Protein AF-A0A2T2WTE7-F1 (afdb_monomer)

Organism: NCBI:txid453960

Sequence (150 aa):
MTVLPFGTLYTHTLTTYRENIALNHGISVDDFRFAVDQMPRLRAQFDDNPLVQRMARIAERTIRHYGGDFYFHDLFWLSTHLEDFYWFVRPNGTHLIPAAVSREDWDRKHAVLQAIQHQGYDSLACYYADRGRQTLRAIKPEAIVLRRTA

Mean predicted aligned error: 8.83 Å

Solvent-accessible surface area (backbone atoms only — not comparable to full-atom values): 8734 Å² total; per-residue (Å²): 135,86,80,74,66,91,64,75,53,49,84,75,24,58,74,68,47,60,69,52,42,39,72,72,67,76,42,50,71,62,62,49,49,52,53,59,70,41,41,69,58,54,44,68,73,39,66,84,35,64,37,54,51,52,49,48,62,49,47,72,73,50,27,74,71,35,48,35,36,52,65,55,55,46,48,51,49,57,75,77,49,85,72,39,27,37,39,38,43,37,48,78,21,63,48,80,42,64,68,84,59,56,72,70,59,40,56,59,52,46,52,51,52,51,52,50,54,71,70,67,47,88,70,64,45,30,28,43,34,42,56,92,77,40,40,75,41,82,46,61,72,68,61,65,61,58,71,74,81,112

Nearest PDB structures (foldseek):
  6msp-assembly1_A  TM=4.968E-01  e=3.423E+00  synthetic construct

pLDDT: mean 73.12, std 15.24, range [29.66, 95.0]

Foldseek 3Di:
DDDDQQCPVPPPAPVVCLPPCCVVPVQPSVNQVVLVVCLVVLCVVCVPQLLLVVVSVVLVVAAQHRSVQSSRVVSVVVVVDQAKWKWKHHNNHIDIGGLDDDPVVCVVVVVVVVVVVVVVPPPTFMWIQDRVVSDIGTDDPVVSVVVPVD

Structure (mmCIF, N/CA/C/O backbone):
data_AF-A0A2T2WTE7-F1
#
_entry.id   AF-A0A2T2WTE7-F1
#
loop_
_atom_site.group_PDB
_atom_site.id
_atom_site.type_symbol
_atom_site.label_atom_id
_atom_site.label_alt_id
_atom_site.label_comp_id
_atom_site.label_asym_id
_atom_site.label_entity_id
_atom_site.label_seq_id
_atom_site.pdbx_PDB_ins_code
_atom_site.Cartn_x
_atom_site.Cartn_y
_atom_site.Cartn_z
_atom_site.occupancy
_atom_site.B_iso_or_equiv
_atom_site.auth_seq_id
_atom_site.auth_comp_id
_atom_site.auth_asym_id
_atom_site.auth_atom_id
_atom_site.pdbx_PDB_model_num
ATOM 1 N N . MET A 1 1 ? 6.909 -12.787 23.204 1.00 34.19 1 MET A N 1
ATOM 2 C CA . MET A 1 1 ? 7.036 -12.392 21.786 1.00 34.19 1 MET A CA 1
ATOM 3 C C . MET A 1 1 ? 7.079 -10.871 21.759 1.00 34.19 1 MET A C 1
ATOM 5 O O . MET A 1 1 ? 6.074 -10.257 22.085 1.00 34.19 1 MET A O 1
ATOM 9 N N . THR A 1 2 ? 8.246 -10.267 21.537 1.00 29.66 2 THR A N 1
ATOM 10 C CA . THR A 1 2 ? 8.430 -8.808 21.634 1.00 29.66 2 THR A CA 1
ATOM 11 C C . THR A 1 2 ? 7.854 -8.149 20.383 1.00 29.66 2 THR A C 1
ATOM 13 O O . THR A 1 2 ? 8.321 -8.420 19.280 1.00 29.66 2 THR A O 1
ATOM 16 N N . VAL A 1 3 ? 6.806 -7.339 20.538 1.00 34.91 3 VAL A N 1
ATOM 17 C CA . VAL A 1 3 ? 6.272 -6.513 19.448 1.00 34.91 3 VAL A CA 1
ATOM 18 C C . VAL A 1 3 ? 7.250 -5.358 19.267 1.00 34.91 3 VAL A C 1
ATOM 20 O O . VAL A 1 3 ? 7.420 -4.551 20.178 1.00 34.91 3 VAL A O 1
ATOM 23 N N . LEU A 1 4 ? 7.95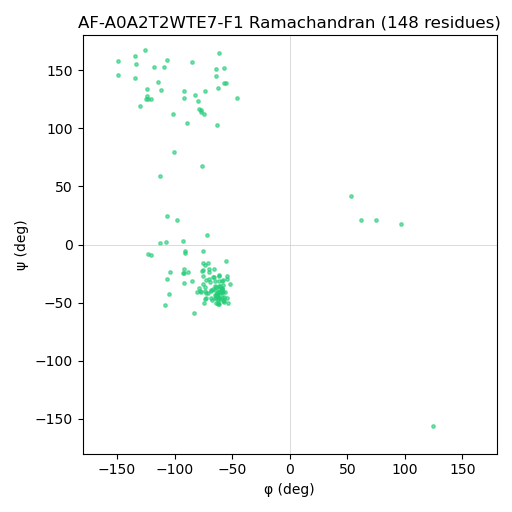7 -5.327 18.139 1.00 39.94 4 LEU A N 1
ATOM 24 C CA . LEU A 1 4 ? 8.804 -4.186 17.803 1.00 39.94 4 LEU A CA 1
ATOM 25 C C . LEU A 1 4 ? 7.919 -2.941 17.619 1.00 39.94 4 LEU A C 1
ATOM 27 O O . LEU A 1 4 ? 6.799 -3.077 17.115 1.00 39.94 4 LEU A O 1
ATOM 31 N N . PRO A 1 5 ? 8.387 -1.741 18.007 1.00 50.47 5 PRO A N 1
ATOM 32 C CA . PRO A 1 5 ? 7.665 -0.514 17.714 1.00 50.47 5 PRO A CA 1
ATOM 33 C C . PRO A 1 5 ? 7.456 -0.387 16.203 1.00 50.47 5 PRO A C 1
ATOM 35 O O . PRO A 1 5 ? 8.371 -0.666 15.415 1.00 50.47 5 PRO A O 1
ATOM 38 N N . PHE A 1 6 ? 6.263 0.067 15.816 1.00 45.06 6 PHE A N 1
ATOM 39 C CA . PHE A 1 6 ? 5.948 0.460 14.446 1.00 45.06 6 PHE A CA 1
ATOM 40 C C . PHE A 1 6 ? 7.085 1.335 13.903 1.00 45.06 6 PHE A C 1
ATOM 42 O O . PHE A 1 6 ? 7.442 2.319 14.546 1.00 45.06 6 PHE A O 1
ATOM 49 N N . GLY A 1 7 ? 7.675 1.001 12.750 1.00 49.16 7 GLY A N 1
ATOM 50 C CA . GLY A 1 7 ? 8.699 1.845 12.113 1.00 49.16 7 GLY A CA 1
ATOM 51 C C . GLY A 1 7 ? 10.157 1.469 12.385 1.00 49.16 7 GLY A C 1
ATOM 52 O O . GLY A 1 7 ? 11.040 2.279 12.119 1.00 49.16 7 GLY A O 1
ATOM 53 N N . THR A 1 8 ? 10.442 0.250 12.848 1.00 55.69 8 THR A N 1
ATOM 54 C CA . THR A 1 8 ? 11.834 -0.229 12.989 1.00 55.69 8 THR A CA 1
ATOM 55 C C . THR A 1 8 ? 12.574 -0.273 11.635 1.00 55.69 8 THR A C 1
ATOM 57 O O . THR A 1 8 ? 13.783 -0.076 11.584 1.00 55.69 8 THR A O 1
ATOM 60 N N . LEU A 1 9 ? 11.851 -0.426 10.517 1.00 51.50 9 LEU A N 1
ATOM 61 C CA . LEU A 1 9 ? 12.418 -0.346 9.163 1.00 51.50 9 LEU A CA 1
ATOM 62 C C . LEU A 1 9 ? 12.776 1.080 8.704 1.00 51.50 9 LEU A C 1
ATOM 64 O O . LEU A 1 9 ? 13.570 1.226 7.783 1.00 51.50 9 LEU A O 1
ATOM 68 N N . TYR A 1 10 ? 12.245 2.126 9.345 1.00 53.00 10 TYR A N 1
ATOM 69 C CA . TYR A 1 10 ? 12.327 3.514 8.869 1.00 53.00 10 TYR A CA 1
ATOM 70 C C . TYR A 1 10 ? 13.745 4.108 8.916 1.00 53.00 10 TYR A C 1
ATOM 72 O O . TYR A 1 10 ? 14.159 4.819 7.997 1.00 53.00 10 TYR A O 1
ATOM 80 N N . THR A 1 11 ? 14.510 3.819 9.972 1.00 51.69 11 THR A N 1
ATOM 81 C CA . THR A 1 11 ? 15.796 4.486 10.244 1.00 51.69 11 THR A CA 1
ATOM 82 C C . THR A 1 11 ? 16.942 4.013 9.352 1.00 51.69 11 THR A C 1
ATOM 84 O O . THR A 1 11 ? 17.902 4.756 9.178 1.00 51.69 11 THR A O 1
ATOM 87 N N . HIS A 1 12 ? 16.863 2.816 8.763 1.00 47.16 12 HIS A N 1
ATOM 88 C CA . HIS A 1 12 ? 17.895 2.305 7.848 1.00 47.16 12 HIS A CA 1
ATOM 89 C C . HIS A 1 12 ? 17.625 2.627 6.372 1.00 47.16 12 HIS A C 1
ATOM 91 O O . HIS A 1 12 ? 18.558 2.638 5.574 1.00 47.16 12 HIS A O 1
ATOM 97 N N . THR A 1 13 ? 16.381 2.924 5.987 1.00 53.69 13 THR A N 1
ATOM 98 C CA . THR A 1 13 ? 16.004 3.016 4.567 1.00 53.69 13 THR A CA 1
ATOM 99 C C . THR A 1 13 ? 16.094 4.407 3.953 1.00 53.69 13 THR A C 1
ATOM 101 O O . THR A 1 13 ? 16.278 4.497 2.748 1.00 53.69 13 THR A O 1
ATOM 104 N N . LEU A 1 14 ? 16.008 5.499 4.720 1.00 53.44 14 LEU A N 1
ATOM 105 C CA . LEU A 1 14 ? 15.909 6.856 4.148 1.00 53.44 14 LEU A CA 1
ATOM 106 C C . LEU A 1 14 ? 17.106 7.270 3.275 1.00 53.44 14 LEU A C 1
ATOM 108 O O . LEU A 1 14 ? 16.918 7.947 2.264 1.00 53.44 14 LEU A O 1
ATOM 112 N N . THR A 1 15 ? 18.321 6.847 3.630 1.00 51.44 15 THR A N 1
ATOM 113 C CA . THR A 1 15 ? 19.541 7.222 2.898 1.00 51.44 15 THR A CA 1
ATOM 114 C C . THR A 1 15 ? 19.629 6.507 1.546 1.00 51.44 15 THR A C 1
ATOM 116 O O . THR A 1 15 ? 19.840 7.155 0.529 1.00 51.44 15 THR A O 1
ATOM 119 N N . THR A 1 16 ? 19.370 5.195 1.502 1.00 50.25 16 THR A N 1
ATOM 120 C CA . THR A 1 16 ? 19.394 4.389 0.262 1.00 50.25 16 THR A CA 1
ATOM 121 C C . THR A 1 16 ? 18.166 4.633 -0.628 1.00 50.25 16 THR A C 1
ATOM 123 O O . THR A 1 16 ? 18.225 4.476 -1.849 1.00 50.25 16 THR A O 1
ATOM 126 N N . TYR A 1 17 ? 17.045 5.035 -0.021 1.00 54.88 17 TYR A N 1
ATOM 127 C CA . TYR A 1 17 ? 15.783 5.338 -0.699 1.00 54.88 17 TYR A CA 1
ATOM 128 C C . TYR A 1 17 ? 15.825 6.694 -1.432 1.00 54.88 17 TYR A C 1
ATOM 130 O O . TYR A 1 17 ? 15.290 6.799 -2.536 1.00 54.88 17 TYR A O 1
ATOM 138 N N . ARG A 1 18 ? 16.542 7.697 -0.886 1.00 54.28 18 ARG A N 1
ATOM 139 C CA . ARG A 1 18 ? 16.751 9.025 -1.511 1.00 54.28 18 ARG A CA 1
ATOM 140 C C . ARG A 1 18 ? 17.368 8.961 -2.905 1.00 54.28 18 ARG A C 1
ATOM 142 O O . ARG A 1 18 ? 16.969 9.731 -3.771 1.00 54.28 18 ARG A O 1
ATOM 149 N N . GLU A 1 19 ? 18.343 8.082 -3.112 1.00 51.81 19 GLU A N 1
ATOM 150 C CA . GLU A 1 19 ? 19.131 8.061 -4.351 1.00 51.81 19 GLU A CA 1
ATOM 151 C C . GLU A 1 19 ? 18.452 7.252 -5.465 1.00 51.81 19 GLU A C 1
ATOM 153 O O . GLU A 1 19 ? 18.551 7.614 -6.632 1.00 51.81 19 GLU A O 1
ATOM 158 N N . ASN A 1 20 ? 17.696 6.203 -5.120 1.00 53.34 20 ASN A N 1
ATOM 159 C CA . ASN A 1 20 ? 17.097 5.305 -6.113 1.00 53.34 20 ASN A CA 1
ATOM 160 C C . ASN A 1 20 ? 15.674 5.697 -6.550 1.00 53.34 20 ASN A C 1
ATOM 162 O O . ASN A 1 20 ? 15.308 5.463 -7.699 1.00 53.34 20 ASN A O 1
ATOM 166 N N . ILE A 1 21 ? 14.847 6.282 -5.675 1.00 55.69 21 ILE A N 1
ATOM 167 C CA . ILE A 1 21 ? 13.421 6.524 -5.984 1.00 55.69 21 ILE A CA 1
ATOM 168 C C . ILE A 1 21 ? 13.220 7.780 -6.835 1.00 55.69 21 ILE A C 1
ATOM 170 O O . ILE A 1 21 ? 12.432 7.747 -7.779 1.00 55.69 21 ILE A O 1
ATOM 174 N N . ALA A 1 22 ? 13.945 8.867 -6.542 1.00 50.75 22 ALA A N 1
ATOM 175 C CA . ALA A 1 22 ? 13.843 10.112 -7.310 1.00 50.75 22 ALA A CA 1
ATOM 176 C C . ALA A 1 22 ? 14.172 9.887 -8.799 1.00 50.75 22 ALA A C 1
ATOM 178 O O . ALA A 1 22 ? 13.527 10.456 -9.676 1.00 50.75 22 ALA A O 1
ATOM 179 N N . LEU A 1 23 ? 15.118 8.984 -9.085 1.00 48.06 23 LEU A N 1
ATOM 180 C CA . LEU A 1 23 ? 15.493 8.602 -10.447 1.00 48.06 23 LEU A CA 1
ATOM 181 C C . LEU A 1 23 ? 14.510 7.606 -11.090 1.00 48.06 23 LEU A C 1
ATOM 183 O O . LEU A 1 23 ? 14.221 7.737 -12.276 1.00 48.06 23 LEU A O 1
ATOM 187 N N . ASN A 1 24 ? 13.965 6.642 -10.337 1.00 49.38 24 ASN A N 1
ATOM 188 C CA . ASN A 1 24 ? 13.129 5.568 -10.902 1.00 49.38 24 ASN A CA 1
ATOM 189 C C . ASN A 1 24 ? 11.630 5.893 -10.998 1.00 49.38 24 ASN A C 1
ATOM 191 O O . ASN A 1 24 ? 10.929 5.287 -11.806 1.00 49.38 24 ASN A O 1
ATOM 195 N N . HIS A 1 25 ? 11.120 6.823 -10.187 1.00 52.41 25 HIS A N 1
ATOM 196 C CA . HIS A 1 25 ? 9.684 7.124 -10.114 1.00 52.41 25 HIS A CA 1
ATOM 197 C C . HIS A 1 25 ? 9.312 8.515 -10.633 1.00 52.41 25 HIS A C 1
ATOM 199 O O . HIS A 1 25 ? 8.139 8.880 -10.585 1.00 52.41 25 HIS A O 1
ATOM 205 N N . GLY A 1 26 ? 10.284 9.296 -11.122 1.00 58.50 26 GLY A N 1
ATOM 206 C CA . GLY A 1 26 ? 10.040 10.655 -11.617 1.00 58.50 26 GLY A CA 1
ATOM 207 C C . GLY A 1 26 ? 9.510 11.612 -10.543 1.00 58.50 26 GLY A C 1
ATOM 208 O O . GLY A 1 26 ? 8.890 12.618 -10.874 1.00 58.50 26 GLY A O 1
ATOM 209 N N . ILE A 1 27 ? 9.723 11.290 -9.263 1.00 61.75 27 ILE A N 1
ATOM 210 C CA . ILE A 1 27 ? 9.364 12.147 -8.131 1.00 61.75 27 ILE A CA 1
ATOM 211 C C . ILE A 1 27 ? 10.482 13.174 -7.969 1.00 61.75 27 ILE A C 1
ATOM 213 O O . ILE A 1 27 ? 11.657 12.801 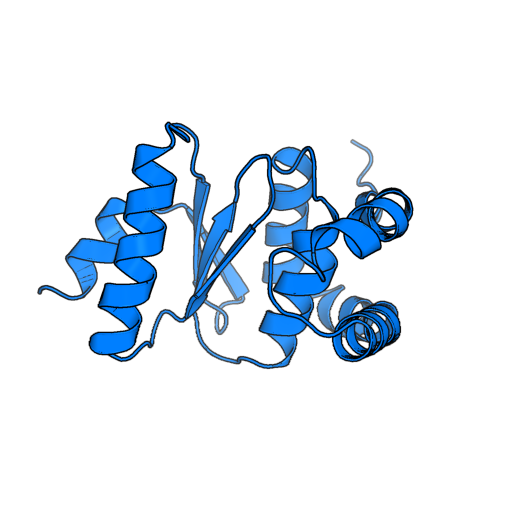-7.895 1.00 61.75 27 ILE A O 1
ATOM 217 N N . SER A 1 28 ? 10.137 14.461 -7.907 1.00 67.06 28 SER A N 1
ATOM 218 C CA . SER A 1 28 ? 11.143 15.496 -7.683 1.00 67.06 28 SER A CA 1
ATOM 219 C C . SER A 1 28 ? 11.794 15.326 -6.304 1.00 67.06 28 SER A C 1
ATOM 221 O O . SER A 1 28 ? 11.184 14.835 -5.351 1.00 67.06 28 SER A O 1
ATOM 223 N N . VAL A 1 29 ? 13.054 15.748 -6.169 1.00 66.62 29 VAL A N 1
ATOM 224 C CA . VAL A 1 29 ? 13.759 15.715 -4.874 1.00 66.62 29 VAL A CA 1
ATOM 225 C C . VAL A 1 29 ? 13.008 16.522 -3.808 1.00 66.62 29 VAL A C 1
ATOM 227 O O . VAL A 1 29 ? 13.056 16.170 -2.629 1.00 66.62 29 VAL A O 1
ATOM 230 N N . ASP A 1 30 ? 12.294 17.574 -4.207 1.00 71.50 30 ASP A N 1
ATOM 231 C CA . ASP A 1 30 ? 11.543 18.428 -3.289 1.00 71.50 30 ASP A CA 1
ATOM 232 C C . ASP A 1 30 ? 10.217 17.793 -2.858 1.00 71.50 30 ASP A C 1
ATOM 234 O O . ASP A 1 30 ? 9.917 17.810 -1.665 1.00 71.50 30 ASP A O 1
ATOM 238 N N . ASP A 1 31 ? 9.488 17.125 -3.758 1.00 65.56 31 ASP A N 1
ATOM 239 C CA . ASP A 1 31 ? 8.312 16.320 -3.385 1.00 65.56 31 ASP A CA 1
ATOM 240 C C . ASP A 1 31 ? 8.707 15.179 -2.444 1.00 65.56 31 ASP A C 1
ATOM 242 O O . ASP A 1 31 ? 8.012 14.875 -1.471 1.00 65.56 31 ASP A O 1
ATOM 246 N N . PHE A 1 32 ? 9.871 14.576 -2.699 1.00 68.44 32 PHE A N 1
ATOM 247 C CA . PHE A 1 32 ? 10.436 13.564 -1.826 1.00 68.44 32 PHE A CA 1
ATOM 248 C C . PHE A 1 32 ? 10.728 14.118 -0.428 1.00 68.44 32 PHE A C 1
ATOM 250 O O . PHE A 1 32 ? 10.302 13.539 0.571 1.00 68.44 32 PHE A O 1
ATOM 257 N N . ARG A 1 33 ? 11.438 15.250 -0.338 1.00 70.69 33 ARG A N 1
ATOM 258 C CA . ARG A 1 33 ? 11.734 15.916 0.942 1.00 70.69 33 ARG A CA 1
ATOM 259 C C . ARG A 1 33 ? 10.458 16.270 1.688 1.00 70.69 33 ARG A C 1
ATOM 261 O O . ARG A 1 33 ? 10.328 15.905 2.852 1.00 70.69 33 ARG A O 1
ATOM 268 N N . PHE A 1 34 ? 9.505 16.893 0.998 1.00 72.62 34 PHE A N 1
ATOM 269 C CA . PHE A 1 34 ? 8.220 17.265 1.568 1.00 72.62 34 PHE A CA 1
ATOM 270 C C . PHE A 1 34 ? 7.524 16.061 2.204 1.00 72.62 34 PHE A C 1
ATOM 272 O O . PHE A 1 34 ? 7.119 16.118 3.364 1.00 72.62 34 PHE A O 1
ATOM 279 N N . ALA A 1 35 ? 7.423 14.946 1.484 1.00 68.44 35 ALA A N 1
ATOM 280 C CA . ALA A 1 35 ? 6.763 13.764 2.013 1.00 68.44 35 ALA A CA 1
ATOM 281 C C . ALA A 1 35 ? 7.556 13.103 3.159 1.00 68.44 35 ALA A C 1
ATOM 283 O O . ALA A 1 35 ? 6.929 12.627 4.104 1.00 68.44 35 ALA A O 1
ATOM 284 N N . VAL A 1 36 ? 8.899 13.145 3.162 1.00 71.75 36 VAL A N 1
ATOM 285 C CA . VAL A 1 36 ? 9.714 12.700 4.312 1.00 71.75 36 VAL A CA 1
ATOM 286 C C . VAL A 1 36 ? 9.432 13.563 5.542 1.00 71.75 36 VAL A C 1
ATOM 288 O O . VAL A 1 36 ? 9.234 13.025 6.631 1.00 71.75 36 VAL A O 1
ATOM 291 N N . ASP A 1 37 ? 9.332 14.879 5.374 1.00 80.06 37 ASP A N 1
ATOM 292 C CA . ASP A 1 37 ? 9.039 15.813 6.464 1.00 80.06 37 ASP A CA 1
ATOM 293 C C . ASP A 1 37 ? 7.621 15.619 7.031 1.00 80.06 37 ASP A C 1
ATOM 295 O O . ASP A 1 37 ? 7.384 15.843 8.220 1.00 80.06 37 ASP A O 1
ATOM 299 N N . GLN A 1 38 ? 6.671 15.137 6.218 1.00 78.94 38 GLN A N 1
ATOM 300 C CA . GLN A 1 38 ? 5.328 14.778 6.687 1.00 78.94 38 GLN A CA 1
ATOM 301 C C . GLN A 1 38 ? 5.284 13.448 7.461 1.00 78.94 38 GLN A C 1
ATOM 303 O O . GLN A 1 38 ? 4.298 13.190 8.157 1.00 78.94 38 GLN A O 1
ATOM 308 N N . MET A 1 39 ? 6.315 12.597 7.386 1.00 77.44 39 MET A N 1
ATOM 309 C CA . MET A 1 39 ? 6.269 11.241 7.955 1.00 77.44 39 MET A CA 1
ATOM 310 C C . MET A 1 39 ? 5.948 11.189 9.452 1.00 77.44 39 MET A C 1
ATOM 312 O O . MET A 1 39 ? 5.101 10.377 9.821 1.00 77.44 39 MET A O 1
ATOM 316 N N . PRO A 1 40 ? 6.531 12.018 10.342 1.00 80.69 40 PRO A N 1
ATOM 317 C CA . PRO A 1 40 ? 6.173 11.986 11.761 1.00 80.69 40 PRO A CA 1
ATOM 318 C C . PRO A 1 40 ? 4.679 12.236 11.993 1.00 80.69 40 PRO A C 1
ATOM 320 O O . PRO A 1 40 ? 4.044 11.532 12.779 1.00 80.69 40 PRO A O 1
ATOM 323 N N . ARG A 1 41 ? 4.100 13.189 11.253 1.00 83.56 41 ARG A N 1
ATOM 324 C CA . ARG A 1 41 ? 2.673 13.516 11.320 1.00 83.56 41 ARG A CA 1
ATOM 325 C C . ARG A 1 41 ? 1.812 12.379 10.776 1.00 83.56 41 ARG A C 1
ATOM 327 O O . ARG A 1 41 ? 0.843 12.001 11.426 1.00 83.56 41 ARG A O 1
ATOM 334 N N . LEU A 1 42 ? 2.157 11.832 9.609 1.00 81.75 42 LEU A N 1
ATOM 335 C CA . LEU A 1 42 ? 1.411 10.725 9.005 1.00 81.75 42 LEU A CA 1
ATOM 336 C C . LEU A 1 42 ? 1.469 9.465 9.872 1.00 81.75 42 LEU A C 1
ATOM 338 O O . LEU A 1 42 ? 0.465 8.774 10.020 1.00 81.75 42 LEU A O 1
ATOM 342 N N . ARG A 1 43 ? 2.607 9.197 10.519 1.00 78.75 43 ARG A N 1
ATOM 343 C CA . ARG A 1 43 ? 2.723 8.109 11.495 1.00 78.75 43 ARG A CA 1
ATOM 344 C C . ARG A 1 43 ? 1.802 8.336 12.683 1.00 78.75 43 ARG A C 1
ATOM 346 O O . ARG A 1 43 ? 1.014 7.453 12.973 1.00 78.75 43 ARG A O 1
ATOM 353 N N . ALA A 1 44 ? 1.828 9.519 13.297 1.00 83.62 44 ALA A N 1
ATOM 354 C CA . ALA A 1 44 ? 0.925 9.838 14.403 1.00 83.62 44 ALA A CA 1
ATOM 355 C C . ALA A 1 44 ? -0.558 9.717 14.006 1.00 83.62 44 ALA A C 1
ATOM 357 O O . ALA A 1 44 ? -1.372 9.239 14.786 1.00 83.62 44 ALA A O 1
ATOM 358 N N . GLN A 1 45 ? -0.910 10.100 12.775 1.00 84.38 45 GLN A N 1
ATOM 359 C CA . GLN A 1 45 ? -2.271 9.963 12.252 1.00 84.38 45 GLN A CA 1
ATOM 360 C C . GLN A 1 45 ? -2.717 8.498 12.109 1.00 84.38 45 GLN A C 1
ATOM 362 O O . GLN A 1 45 ? -3.898 8.200 12.285 1.00 84.38 45 GLN A O 1
ATOM 367 N N . PHE A 1 46 ? -1.805 7.595 11.746 1.00 85.62 46 PHE A N 1
ATOM 368 C CA . PHE A 1 46 ? -2.125 6.200 11.442 1.00 85.62 46 PHE A CA 1
ATOM 369 C C . PHE A 1 46 ? -1.666 5.194 12.504 1.00 85.62 46 PHE A C 1
ATOM 371 O O . PHE A 1 46 ? -1.876 3.998 12.306 1.00 85.62 46 PHE A O 1
ATOM 378 N N . ASP A 1 47 ? -1.077 5.645 13.613 1.00 82.62 47 ASP A N 1
ATOM 379 C CA . ASP A 1 47 ? -0.458 4.771 14.620 1.00 82.62 47 ASP A CA 1
ATOM 380 C C . ASP A 1 47 ? -1.468 3.770 15.195 1.00 82.62 47 ASP A C 1
ATOM 382 O O . ASP A 1 47 ? -1.193 2.573 15.279 1.00 82.62 47 ASP A O 1
ATOM 386 N N . ASP A 1 48 ? -2.695 4.233 15.444 1.00 86.62 48 ASP A N 1
ATOM 387 C CA . ASP A 1 48 ? -3.805 3.419 15.945 1.00 86.62 48 ASP A CA 1
ATOM 388 C C . ASP A 1 48 ? -4.690 2.826 14.837 1.00 86.62 48 ASP A C 1
ATOM 390 O O . ASP A 1 48 ? -5.691 2.168 15.122 1.00 86.62 48 ASP A O 1
ATOM 394 N N . ASN A 1 49 ? -4.356 3.035 13.558 1.00 89.44 49 ASN A N 1
ATOM 395 C CA . ASN A 1 49 ? -5.175 2.546 12.455 1.00 89.44 49 ASN A CA 1
ATOM 396 C C . ASN A 1 49 ? -4.960 1.026 12.246 1.00 89.44 49 ASN A C 1
ATOM 398 O O . ASN A 1 49 ? -3.881 0.612 11.804 1.00 89.44 49 ASN A O 1
ATOM 402 N N . PRO A 1 50 ? -5.977 0.169 12.470 1.00 91.50 50 PRO A N 1
ATOM 403 C CA . PRO A 1 50 ? -5.840 -1.287 12.389 1.00 91.50 50 PRO A CA 1
ATOM 404 C C . PRO A 1 50 ? -5.425 -1.801 11.005 1.00 91.50 50 PRO A C 1
ATOM 406 O O . PRO A 1 50 ? -4.665 -2.773 10.908 1.00 91.50 50 PRO A O 1
ATOM 409 N N . LEU A 1 51 ? -5.898 -1.154 9.933 1.00 92.12 51 LEU A N 1
ATOM 410 C CA . LEU A 1 51 ? -5.515 -1.483 8.560 1.00 92.12 51 LEU A CA 1
ATOM 411 C C . LEU A 1 51 ? -4.023 -1.214 8.360 1.00 92.12 51 LEU A C 1
ATOM 413 O O . LEU A 1 51 ? -3.294 -2.110 7.930 1.00 92.12 51 LEU A O 1
ATOM 417 N N . VAL A 1 52 ? -3.559 -0.022 8.740 1.00 90.75 52 VAL A N 1
ATOM 418 C CA . VAL A 1 52 ? -2.155 0.382 8.586 1.00 90.75 52 VAL A CA 1
ATOM 419 C C . VAL A 1 52 ? -1.231 -0.480 9.433 1.00 90.75 52 VAL A C 1
ATOM 421 O O . VAL A 1 52 ? -0.226 -0.971 8.925 1.00 90.75 52 VAL A O 1
ATOM 424 N N . GLN A 1 53 ? -1.590 -0.763 10.685 1.00 89.19 53 GLN A N 1
ATOM 425 C CA . GLN A 1 53 ? -0.813 -1.671 11.528 1.00 89.19 53 GLN A CA 1
ATOM 426 C C . GLN A 1 53 ? -0.695 -3.072 10.910 1.00 89.19 53 GLN A C 1
ATOM 428 O O . GLN A 1 53 ? 0.346 -3.726 11.010 1.00 89.19 53 GLN A O 1
ATOM 433 N N . ARG A 1 54 ? -1.761 -3.569 10.267 1.00 91.56 54 ARG A N 1
ATOM 434 C CA . ARG A 1 54 ? -1.731 -4.871 9.593 1.00 91.56 54 ARG A CA 1
ATOM 435 C C . ARG A 1 54 ? -0.875 -4.841 8.331 1.00 91.56 54 ARG A C 1
ATOM 437 O O . ARG A 1 54 ? -0.125 -5.793 8.122 1.00 91.56 54 ARG A O 1
ATOM 444 N N . MET A 1 55 ? -0.965 -3.778 7.533 1.00 92.06 55 MET A N 1
ATOM 445 C CA . MET A 1 55 ? -0.102 -3.585 6.367 1.00 92.06 55 MET A CA 1
ATOM 446 C C . MET A 1 55 ? 1.368 -3.502 6.793 1.00 92.06 55 MET A C 1
ATOM 448 O O . MET A 1 55 ? 2.187 -4.248 6.271 1.00 92.06 55 MET A O 1
ATOM 452 N N . ALA A 1 56 ? 1.693 -2.725 7.826 1.00 87.12 56 ALA A N 1
ATOM 453 C CA . ALA A 1 56 ? 3.057 -2.606 8.335 1.00 87.12 56 ALA A CA 1
ATOM 454 C C . ALA A 1 56 ? 3.645 -3.957 8.739 1.00 87.12 56 ALA A C 1
ATOM 456 O O . ALA A 1 56 ? 4.702 -4.334 8.250 1.00 87.12 56 ALA A O 1
ATOM 457 N N . ARG A 1 57 ? 2.919 -4.760 9.529 1.00 87.19 57 ARG A N 1
ATOM 458 C CA . ARG A 1 57 ? 3.388 -6.102 9.919 1.00 87.19 57 ARG A CA 1
ATOM 459 C C . ARG A 1 57 ? 3.653 -7.027 8.728 1.00 87.19 57 ARG A C 1
ATOM 461 O O . ARG A 1 57 ? 4.488 -7.922 8.834 1.00 87.19 57 ARG A O 1
ATOM 468 N N . ILE A 1 58 ? 2.911 -6.873 7.629 1.00 89.94 58 ILE A N 1
ATOM 469 C CA . ILE A 1 58 ? 3.139 -7.639 6.395 1.00 89.94 58 ILE A CA 1
ATOM 470 C C . ILE A 1 58 ? 4.378 -7.099 5.678 1.00 89.94 58 ILE A C 1
ATOM 472 O O . ILE A 1 58 ? 5.282 -7.870 5.368 1.00 89.94 58 ILE A O 1
ATOM 476 N N . ALA A 1 59 ? 4.452 -5.782 5.483 1.00 86.50 59 ALA A N 1
ATOM 477 C CA . ALA A 1 59 ? 5.582 -5.108 4.858 1.00 86.50 59 ALA A CA 1
ATOM 478 C C . ALA A 1 59 ? 6.907 -5.451 5.559 1.00 86.50 59 ALA A C 1
ATOM 480 O O . ALA A 1 59 ? 7.856 -5.859 4.897 1.00 86.50 59 ALA A O 1
ATOM 481 N N . GLU A 1 60 ? 6.938 -5.406 6.893 1.00 82.69 60 GLU A N 1
ATOM 482 C CA . GLU A 1 60 ? 8.118 -5.714 7.711 1.00 82.69 60 GLU A CA 1
ATOM 483 C C . GLU A 1 60 ? 8.623 -7.156 7.552 1.00 82.69 60 GLU A C 1
ATOM 485 O O . GLU A 1 60 ? 9.806 -7.426 7.743 1.00 82.69 60 GLU A O 1
ATOM 490 N N . ARG A 1 61 ? 7.743 -8.100 7.199 1.00 84.81 61 ARG A N 1
ATOM 491 C CA . ARG A 1 61 ? 8.100 -9.516 7.003 1.00 84.81 61 ARG A CA 1
ATOM 492 C C . ARG A 1 61 ? 8.464 -9.847 5.561 1.00 84.81 61 ARG A C 1
ATOM 494 O O . ARG A 1 61 ? 9.143 -10.844 5.321 1.00 84.81 61 ARG A O 1
ATOM 501 N N . THR A 1 62 ? 7.965 -9.066 4.608 1.00 83.38 62 THR A N 1
ATOM 502 C CA . THR A 1 62 ? 8.063 -9.380 3.179 1.00 83.38 62 THR A CA 1
ATOM 503 C C . THR A 1 62 ? 9.109 -8.532 2.469 1.00 83.38 62 THR A C 1
ATOM 505 O O . THR A 1 62 ? 9.858 -9.069 1.653 1.00 83.38 62 THR A O 1
ATOM 508 N N . ILE A 1 63 ? 9.180 -7.234 2.762 1.00 79.69 63 ILE A N 1
ATOM 509 C CA . ILE A 1 63 ? 10.056 -6.293 2.061 1.00 79.69 63 ILE A CA 1
ATOM 510 C C . ILE A 1 63 ? 11.475 -6.423 2.611 1.00 79.69 63 ILE A C 1
ATOM 512 O O . ILE A 1 63 ? 11.712 -6.261 3.804 1.00 79.69 63 ILE A O 1
ATOM 516 N N . ARG A 1 64 ? 12.429 -6.706 1.724 1.00 73.81 64 ARG A N 1
ATOM 517 C CA . ARG A 1 64 ? 13.841 -6.927 2.069 1.00 73.81 64 ARG A CA 1
ATOM 518 C C . ARG A 1 64 ? 14.743 -5.768 1.667 1.00 73.81 64 ARG A C 1
ATOM 520 O O . ARG A 1 64 ? 15.761 -5.553 2.310 1.00 73.81 64 ARG A O 1
ATOM 527 N N . HIS A 1 65 ? 14.381 -5.048 0.606 1.00 63.78 65 HIS A N 1
ATOM 528 C CA . HIS A 1 65 ? 15.260 -4.048 -0.004 1.00 63.78 65 HIS A CA 1
ATOM 529 C C . HIS A 1 65 ? 14.789 -2.616 0.255 1.00 63.78 65 HIS A C 1
ATOM 531 O O . HIS A 1 65 ? 15.542 -1.804 0.784 1.00 63.78 65 HIS A O 1
ATOM 537 N N . TYR A 1 66 ? 13.526 -2.314 -0.044 1.00 64.50 66 TYR A N 1
ATOM 538 C CA . TYR A 1 66 ? 12.986 -0.955 0.026 1.00 64.50 66 TYR A CA 1
ATOM 539 C C . TYR A 1 66 ? 11.945 -0.830 1.132 1.00 64.50 66 TYR A C 1
ATOM 541 O O . TYR A 1 66 ? 10.793 -0.496 0.897 1.00 64.50 66 TYR A O 1
ATOM 549 N N . GLY A 1 67 ? 12.342 -1.106 2.373 1.00 59.31 67 GLY A N 1
ATOM 550 C CA . GLY A 1 67 ? 11.443 -0.991 3.527 1.00 59.31 67 GLY A CA 1
ATOM 551 C C . GLY A 1 67 ? 10.761 0.372 3.680 1.00 59.31 67 GLY A C 1
ATOM 552 O O . GLY A 1 67 ? 9.655 0.457 4.209 1.00 59.31 67 GLY A O 1
ATOM 553 N N . GLY A 1 68 ? 11.407 1.422 3.167 1.00 62.81 68 GLY A N 1
ATOM 554 C CA . GLY A 1 68 ? 10.876 2.778 3.099 1.00 62.81 68 GLY A CA 1
ATOM 555 C C . GLY A 1 68 ? 9.672 2.937 2.168 1.00 62.81 68 GLY A C 1
ATOM 556 O O . GLY A 1 68 ? 8.902 3.862 2.400 1.00 62.81 68 GLY A O 1
ATOM 557 N N . ASP A 1 69 ? 9.458 2.037 1.195 1.00 67.81 69 ASP A N 1
ATOM 558 C CA . ASP A 1 69 ? 8.309 2.094 0.274 1.00 67.81 69 ASP A CA 1
ATOM 559 C C . ASP A 1 69 ? 6.991 2.095 1.050 1.00 67.81 69 ASP A C 1
ATOM 561 O O . ASP A 1 69 ? 6.145 2.961 0.847 1.00 67.81 69 ASP A O 1
ATOM 565 N N . PHE A 1 70 ? 6.829 1.188 2.018 1.00 72.25 70 PHE A N 1
ATOM 566 C CA . PHE A 1 70 ? 5.596 1.142 2.800 1.00 72.25 70 PHE A CA 1
ATOM 567 C C . PHE A 1 70 ? 5.371 2.440 3.593 1.00 72.25 70 PHE A C 1
ATOM 569 O O . PHE A 1 70 ? 4.285 3.014 3.574 1.00 72.25 70 PHE A O 1
ATOM 576 N N . TYR A 1 71 ? 6.392 2.932 4.295 1.00 70.00 71 TYR A N 1
ATOM 577 C CA . TYR A 1 71 ? 6.204 4.095 5.163 1.00 70.00 71 TYR A CA 1
ATOM 578 C C . TYR A 1 71 ? 6.029 5.384 4.370 1.00 70.00 71 TYR A C 1
ATOM 580 O O . TYR A 1 71 ? 5.180 6.191 4.721 1.00 70.00 71 TYR A O 1
ATOM 588 N N . PHE A 1 72 ? 6.806 5.574 3.308 1.00 72.94 72 PHE A N 1
ATOM 589 C CA . PHE A 1 72 ? 6.770 6.797 2.525 1.00 72.94 72 PHE A CA 1
ATOM 590 C C . PHE A 1 72 ? 5.648 6.772 1.493 1.00 72.94 72 PHE A C 1
ATOM 592 O O . PHE A 1 72 ? 4.772 7.632 1.518 1.00 72.94 72 PHE A O 1
ATOM 599 N N . HIS A 1 73 ? 5.662 5.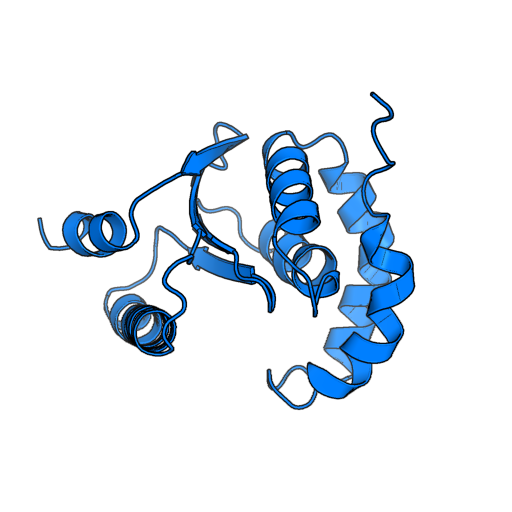792 0.591 1.00 76.38 73 HIS A N 1
ATOM 600 C CA . HIS A 1 73 ? 4.743 5.758 -0.538 1.00 76.38 73 HIS A CA 1
ATOM 601 C C . HIS A 1 73 ? 3.335 5.373 -0.078 1.00 76.38 73 HIS A C 1
ATOM 603 O O . HIS A 1 73 ? 2.373 6.068 -0.409 1.00 76.38 73 HIS A O 1
ATOM 609 N N . ASP A 1 74 ? 3.195 4.329 0.745 1.00 86.12 74 ASP A N 1
ATOM 610 C CA . ASP A 1 74 ? 1.858 3.831 1.070 1.00 86.12 74 ASP A CA 1
ATOM 611 C C . ASP A 1 74 ? 1.127 4.710 2.089 1.00 86.12 74 ASP A C 1
ATOM 613 O O . ASP A 1 74 ? -0.056 4.988 1.897 1.00 86.12 74 ASP A O 1
ATOM 617 N N . LEU A 1 75 ? 1.797 5.211 3.137 1.00 84.88 75 LEU A N 1
ATOM 618 C CA . LEU A 1 75 ? 1.139 6.122 4.090 1.00 84.88 75 LEU A CA 1
ATOM 619 C C . LEU A 1 75 ? 0.774 7.461 3.447 1.00 84.88 75 LEU A C 1
ATOM 621 O O . LEU A 1 75 ? -0.302 8.001 3.716 1.00 84.88 75 LEU A O 1
ATOM 625 N N . PHE A 1 76 ? 1.638 7.990 2.578 1.00 82.00 76 PHE A N 1
ATOM 626 C CA . PHE A 1 76 ? 1.332 9.209 1.839 1.00 82.00 76 PHE A CA 1
ATOM 627 C C . PHE A 1 76 ? 0.137 8.999 0.904 1.00 82.00 76 PHE A C 1
ATOM 629 O O . PHE A 1 76 ? -0.808 9.793 0.922 1.00 82.00 76 PHE A O 1
ATOM 636 N N . TRP A 1 77 ? 0.109 7.889 0.160 1.00 84.25 77 TRP A N 1
ATOM 637 C CA . TRP A 1 77 ? -1.035 7.534 -0.678 1.00 84.25 77 TRP A CA 1
ATOM 638 C C . TRP A 1 77 ? -2.322 7.406 0.153 1.00 84.25 77 TRP A C 1
ATOM 640 O O . TRP A 1 77 ? -3.343 8.004 -0.181 1.00 84.25 77 TRP A O 1
ATOM 650 N N . LEU A 1 78 ? -2.258 6.726 1.301 1.00 87.38 78 LEU A N 1
ATOM 651 C CA . LEU A 1 78 ? -3.387 6.568 2.223 1.00 87.38 78 LEU A CA 1
ATOM 652 C C . LEU A 1 78 ? -3.911 7.890 2.797 1.00 87.38 78 LEU A C 1
ATOM 654 O O . LEU A 1 78 ? -5.105 7.985 3.089 1.00 87.38 78 LEU A O 1
ATOM 658 N N . SER A 1 79 ? -3.049 8.893 2.976 1.00 83.38 79 SER A N 1
ATOM 659 C CA . SER A 1 79 ? -3.459 10.223 3.447 1.00 83.38 79 SER A CA 1
ATOM 660 C C . SER A 1 79 ? -4.148 11.079 2.385 1.00 83.38 79 SER A C 1
ATOM 662 O O . SER A 1 79 ? -4.897 11.987 2.735 1.00 83.38 79 SER A O 1
ATOM 664 N N . THR A 1 80 ? -3.904 10.796 1.105 1.00 81.50 80 THR A N 1
ATOM 665 C CA . THR A 1 80 ? -4.378 11.610 -0.028 1.00 81.50 80 THR A CA 1
ATOM 666 C C . THR A 1 80 ? -5.565 10.988 -0.756 1.00 81.50 80 THR A C 1
ATOM 668 O O . THR A 1 80 ? -6.348 11.701 -1.374 1.00 81.50 80 THR A O 1
ATOM 671 N N . HIS A 1 81 ? -5.725 9.674 -0.647 1.00 82.81 81 HIS A N 1
ATOM 672 C CA . HIS A 1 81 ? -6.818 8.909 -1.237 1.00 82.81 81 HIS A CA 1
ATOM 673 C C . HIS A 1 81 ? -7.752 8.439 -0.124 1.00 82.81 81 HIS A C 1
ATOM 675 O O . HIS A 1 81 ? -7.305 8.275 1.012 1.00 82.81 81 HIS A O 1
ATOM 681 N N . LEU A 1 82 ? -9.036 8.214 -0.407 1.00 82.62 82 LEU A N 1
ATOM 682 C CA . LEU A 1 82 ? -10.022 7.774 0.600 1.00 82.62 82 LEU A CA 1
ATOM 683 C C . LEU A 1 82 ? -10.724 6.465 0.219 1.00 82.62 82 LEU A C 1
ATOM 685 O O . LEU A 1 82 ? -11.425 5.879 1.041 1.00 82.62 82 LEU A O 1
ATOM 689 N N . GLU A 1 83 ? -10.506 5.986 -0.999 1.00 88.62 83 GLU A N 1
ATOM 690 C CA . GLU A 1 83 ? -11.138 4.806 -1.568 1.00 88.62 83 GLU A CA 1
ATOM 691 C C . GLU A 1 83 ? -10.444 3.486 -1.204 1.00 88.62 83 GLU A C 1
ATOM 693 O O . GLU A 1 83 ? -9.252 3.441 -0.889 1.00 88.62 83 GLU A O 1
ATOM 698 N N . ASP A 1 84 ? -11.205 2.393 -1.282 1.00 92.75 84 ASP A N 1
ATOM 699 C CA . ASP A 1 84 ? -10.691 1.024 -1.206 1.00 92.75 84 ASP A CA 1
ATOM 700 C C . ASP A 1 84 ? -9.637 0.769 -2.287 1.00 92.75 84 ASP A C 1
ATOM 702 O O . ASP A 1 84 ? -9.671 1.355 -3.373 1.00 92.75 84 ASP A O 1
ATOM 706 N N . PHE A 1 85 ? -8.709 -0.146 -2.017 1.00 91.31 85 PHE A N 1
ATOM 707 C CA . PHE A 1 85 ? -7.580 -0.383 -2.911 1.00 91.31 85 PHE A CA 1
ATOM 708 C C . PHE A 1 85 ? -7.082 -1.826 -2.882 1.00 91.31 85 PHE A C 1
ATOM 710 O O . PHE A 1 85 ? -7.273 -2.579 -1.927 1.00 91.31 85 PHE A O 1
ATOM 717 N N . TYR A 1 86 ? -6.405 -2.203 -3.958 1.00 90.00 86 TYR A N 1
ATOM 718 C CA . TYR A 1 86 ? -5.577 -3.390 -4.038 1.00 90.00 86 TYR A CA 1
ATOM 719 C C . TYR A 1 86 ? -4.146 -3.028 -3.658 1.00 90.00 86 TYR A C 1
ATOM 721 O O . TYR A 1 86 ? -3.584 -2.052 -4.155 1.00 90.00 86 TYR A O 1
ATOM 729 N N . TRP A 1 87 ? -3.561 -3.830 -2.781 1.00 91.56 87 TRP A N 1
ATOM 730 C CA . TRP A 1 87 ? -2.213 -3.652 -2.275 1.00 91.56 87 TRP A CA 1
ATOM 731 C C . TRP A 1 87 ? -1.371 -4.872 -2.603 1.00 91.56 87 TRP A C 1
ATOM 733 O O . TRP A 1 87 ? -1.734 -6.004 -2.276 1.00 91.56 87 TRP A O 1
ATOM 743 N N . PHE A 1 88 ? -0.248 -4.631 -3.259 1.00 87.88 88 PHE A N 1
ATOM 744 C CA . PHE A 1 88 ? 0.694 -5.651 -3.684 1.00 87.88 88 PHE A CA 1
ATOM 745 C C . PHE A 1 88 ? 1.965 -5.498 -2.873 1.00 87.88 88 PHE A C 1
ATOM 747 O O . PHE A 1 88 ? 2.493 -4.394 -2.751 1.00 87.88 88 PHE A O 1
ATOM 754 N N . VAL A 1 89 ? 2.467 -6.609 -2.348 1.00 86.94 89 VAL A N 1
ATOM 755 C CA . VAL A 1 89 ? 3.673 -6.643 -1.524 1.00 86.94 89 VAL A CA 1
ATOM 756 C C . VAL A 1 89 ? 4.663 -7.613 -2.148 1.00 86.94 89 VAL A C 1
ATOM 758 O O . VAL A 1 89 ? 4.331 -8.764 -2.443 1.00 86.94 89 VAL A O 1
ATOM 761 N N . ARG A 1 90 ? 5.889 -7.136 -2.354 1.00 84.06 90 ARG A N 1
ATOM 762 C CA . ARG A 1 90 ? 7.000 -7.872 -2.961 1.00 84.06 90 ARG A CA 1
ATOM 763 C C . ARG A 1 90 ? 8.281 -7.661 -2.144 1.00 84.06 90 ARG A C 1
ATOM 765 O O . ARG A 1 90 ? 8.374 -6.694 -1.387 1.00 84.06 90 ARG A O 1
ATOM 772 N N . PRO A 1 91 ? 9.310 -8.511 -2.311 1.00 80.88 91 PRO A N 1
ATOM 773 C CA . PRO A 1 91 ? 10.599 -8.308 -1.642 1.00 80.88 91 PRO A CA 1
ATOM 774 C C . PRO A 1 91 ? 11.222 -6.927 -1.900 1.00 80.88 91 PRO A C 1
ATOM 776 O O . PRO A 1 91 ? 11.908 -6.378 -1.037 1.00 80.88 91 PRO A O 1
ATOM 779 N N . ASN A 1 92 ? 10.928 -6.349 -3.066 1.00 75.75 92 ASN A N 1
ATOM 780 C CA . ASN A 1 92 ? 11.425 -5.050 -3.512 1.00 75.75 92 ASN A CA 1
ATOM 781 C C . ASN A 1 92 ? 10.429 -3.903 -3.268 1.00 75.75 92 ASN A C 1
ATOM 783 O O . ASN A 1 92 ? 10.499 -2.918 -3.987 1.00 75.75 92 ASN A O 1
ATOM 787 N N . GLY A 1 93 ? 9.463 -4.036 -2.354 1.00 80.75 93 GLY A N 1
ATOM 788 C CA . GLY A 1 93 ? 8.564 -2.930 -2.010 1.00 80.75 93 GLY A CA 1
ATOM 789 C C . GLY A 1 93 ? 7.080 -3.224 -2.164 1.00 80.75 93 GLY A C 1
ATOM 790 O O . GLY A 1 93 ? 6.641 -4.376 -2.133 1.00 80.75 93 GLY A O 1
ATOM 791 N N . THR A 1 94 ? 6.300 -2.164 -2.339 1.00 86.06 94 THR A N 1
ATOM 792 C CA . THR A 1 94 ? 4.836 -2.226 -2.413 1.00 86.06 94 THR A CA 1
ATOM 793 C C . THR A 1 94 ? 4.294 -1.570 -3.678 1.00 86.06 94 THR A C 1
ATOM 795 O O . THR A 1 94 ? 5.006 -0.919 -4.449 1.00 86.06 94 THR A O 1
ATOM 798 N N . HIS A 1 95 ? 3.018 -1.811 -3.960 1.00 84.69 95 HIS A N 1
ATOM 799 C CA . HIS A 1 95 ? 2.274 -1.070 -4.969 1.00 84.69 95 HIS A CA 1
ATOM 800 C C . HIS A 1 95 ? 0.795 -0.988 -4.595 1.00 84.69 95 HIS A C 1
ATOM 802 O O . HIS A 1 95 ? 0.241 -1.930 -4.027 1.00 84.69 95 HIS A O 1
ATOM 808 N N . LEU A 1 96 ? 0.156 0.128 -4.944 1.00 86.81 96 LEU A N 1
ATOM 809 C CA . LEU A 1 96 ? -1.232 0.438 -4.610 1.00 86.81 96 LEU A CA 1
ATOM 810 C C . LEU A 1 96 ? -2.028 0.741 -5.880 1.00 86.81 96 LEU A C 1
ATOM 812 O O . LEU A 1 96 ? -1.599 1.509 -6.745 1.00 86.81 96 LEU A O 1
ATOM 816 N N . ILE A 1 97 ? -3.212 0.146 -5.987 1.00 83.75 97 ILE A N 1
ATOM 817 C CA . ILE A 1 97 ? -4.149 0.381 -7.087 1.00 83.75 97 ILE A CA 1
ATOM 818 C C . ILE A 1 97 ? -5.525 0.680 -6.489 1.00 83.75 97 ILE A C 1
ATOM 820 O O . ILE A 1 97 ? -6.072 -0.203 -5.831 1.00 83.75 97 ILE A O 1
ATOM 824 N N . PRO A 1 98 ? -6.118 1.865 -6.727 1.00 86.69 98 PRO A N 1
ATOM 825 C CA . PRO A 1 98 ? -7.487 2.124 -6.297 1.00 86.69 98 PRO A CA 1
ATOM 826 C C . PRO A 1 98 ? -8.449 1.069 -6.861 1.00 86.69 98 PRO A C 1
ATOM 828 O O . PRO A 1 98 ? -8.344 0.667 -8.021 1.00 86.69 98 PRO A O 1
ATOM 831 N N . ALA A 1 99 ? -9.405 0.611 -6.055 1.00 84.94 99 ALA A N 1
ATOM 832 C CA . ALA A 1 99 ? -10.409 -0.358 -6.494 1.00 84.94 99 ALA A CA 1
ATOM 833 C C . ALA A 1 99 ? -11.400 0.272 -7.494 1.00 84.94 99 ALA A C 1
ATOM 835 O O . ALA A 1 99 ? -11.908 -0.393 -8.406 1.00 84.94 99 ALA A O 1
ATOM 836 N N . ALA A 1 100 ? -11.633 1.578 -7.354 1.00 81.38 100 ALA A N 1
ATOM 837 C CA . ALA A 1 100 ? -12.440 2.393 -8.247 1.00 81.38 100 ALA A CA 1
ATOM 838 C C . ALA A 1 100 ? -11.547 3.194 -9.214 1.00 81.38 100 ALA A C 1
ATOM 840 O O . ALA A 1 100 ? -11.304 4.375 -9.012 1.00 81.38 100 ALA A O 1
ATOM 841 N N . VAL A 1 101 ? -11.048 2.555 -10.277 1.00 72.25 101 VAL A N 1
ATOM 842 C CA . VAL A 1 101 ? -10.373 3.248 -11.397 1.00 72.25 101 VAL A CA 1
ATOM 843 C C . VAL A 1 101 ? -11.246 3.296 -12.650 1.00 72.25 101 VAL A C 1
ATOM 845 O O . VAL A 1 101 ? -12.161 2.483 -12.797 1.00 72.25 101 VAL A O 1
ATOM 848 N N . SER A 1 102 ? -10.975 4.219 -13.573 1.00 75.06 102 SER A N 1
ATOM 849 C CA . SER A 1 102 ? -11.561 4.193 -14.920 1.00 75.06 102 SER A CA 1
ATOM 850 C C . SER A 1 102 ? -11.143 2.913 -15.673 1.00 75.06 102 SER A C 1
ATOM 852 O O . SER A 1 102 ? -10.234 2.198 -15.244 1.00 75.06 102 SER A O 1
ATOM 854 N N . ARG A 1 103 ? -11.813 2.574 -16.784 1.00 70.25 103 ARG A N 1
ATOM 855 C CA . ARG A 1 103 ? -11.412 1.417 -17.613 1.00 70.25 103 ARG A CA 1
ATOM 856 C C . ARG A 1 103 ? -10.036 1.627 -18.256 1.00 70.25 103 ARG A C 1
ATOM 858 O O . ARG A 1 103 ? -9.234 0.707 -18.286 1.00 70.25 103 ARG A O 1
ATOM 865 N N . GLU A 1 104 ? -9.752 2.845 -18.698 1.00 73.50 104 GLU A N 1
ATOM 866 C CA . GLU A 1 104 ? -8.467 3.209 -19.300 1.00 73.50 104 GLU A CA 1
ATOM 867 C C . GLU A 1 104 ? -7.309 3.107 -18.292 1.00 73.50 104 GLU A C 1
ATOM 869 O O . GLU A 1 104 ? -6.284 2.480 -18.566 1.00 73.50 104 GLU A O 1
ATOM 874 N N . ASP A 1 105 ? -7.492 3.636 -17.077 1.00 70.44 105 ASP A N 1
ATOM 875 C CA . ASP A 1 105 ? -6.492 3.496 -16.013 1.00 70.44 105 ASP A CA 1
ATOM 876 C C . ASP A 1 105 ? -6.311 2.050 -15.570 1.00 70.44 105 ASP A C 1
ATOM 878 O O . ASP A 1 105 ? -5.213 1.659 -15.162 1.00 70.44 105 ASP A O 1
ATOM 882 N N . TRP A 1 106 ? -7.380 1.256 -15.641 1.00 71.75 106 TRP A N 1
ATOM 883 C CA . TRP A 1 106 ? -7.306 -0.163 -15.358 1.00 71.75 106 TRP A CA 1
ATOM 884 C C . TRP A 1 106 ? -6.396 -0.884 -16.335 1.00 71.75 106 TRP A C 1
ATOM 886 O O . TRP A 1 106 ? -5.498 -1.575 -15.876 1.00 71.75 106 TRP A O 1
ATOM 896 N N . ASP A 1 107 ? -6.573 -0.706 -17.643 1.00 71.38 107 ASP A N 1
ATOM 897 C CA . ASP A 1 107 ? -5.779 -1.423 -18.646 1.00 71.38 107 ASP A CA 1
ATOM 898 C C . ASP A 1 107 ? -4.285 -1.091 -18.507 1.00 71.38 107 ASP A C 1
ATOM 900 O O . ASP A 1 107 ? -3.434 -1.986 -18.498 1.00 71.38 107 ASP A O 1
ATOM 904 N N . ARG A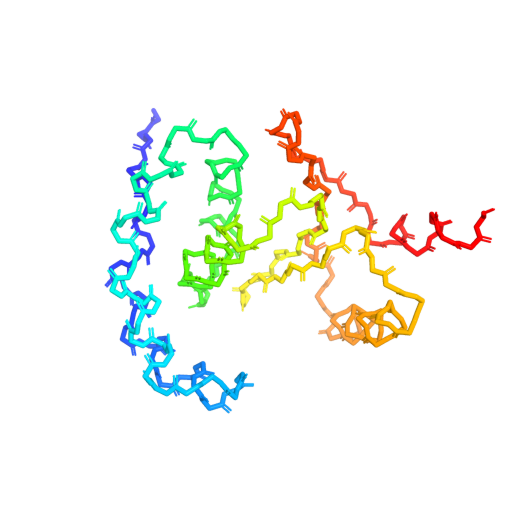 1 108 ? -3.961 0.185 -18.253 1.00 70.69 108 ARG A N 1
ATOM 905 C CA . ARG A 1 108 ? -2.591 0.623 -17.950 1.00 70.69 108 ARG A CA 1
ATOM 906 C C . ARG A 1 108 ? -2.035 -0.042 -16.688 1.00 70.69 108 ARG A C 1
ATOM 908 O O . ARG A 1 108 ? -0.906 -0.531 -16.690 1.00 70.69 108 ARG A O 1
ATOM 915 N N . LYS A 1 109 ? -2.805 -0.071 -15.598 1.00 70.12 109 LYS A N 1
ATOM 916 C CA . LYS A 1 109 ? -2.371 -0.676 -14.327 1.00 70.12 109 LYS A CA 1
ATOM 917 C C . LYS A 1 109 ? -2.350 -2.207 -14.387 1.00 70.12 109 LYS A C 1
ATOM 919 O O . LYS A 1 109 ? -1.503 -2.828 -13.756 1.00 70.12 109 LYS A O 1
ATOM 924 N N . HIS A 1 110 ? -3.218 -2.820 -15.180 1.00 71.12 110 HIS A N 1
ATOM 925 C CA . HIS A 1 110 ? -3.257 -4.254 -15.430 1.00 71.12 110 HIS A CA 1
ATOM 926 C C . HIS A 1 110 ? -2.032 -4.711 -16.224 1.00 71.12 110 HIS A C 1
ATOM 928 O O . HIS A 1 110 ? -1.445 -5.732 -15.882 1.00 71.12 110 HIS A O 1
ATOM 934 N N . ALA A 1 111 ? -1.575 -3.927 -17.206 1.00 70.38 111 ALA A N 1
ATOM 935 C CA . ALA A 1 111 ? -0.307 -4.184 -17.887 1.00 70.38 111 ALA A CA 1
ATOM 936 C C . ALA A 1 111 ? 0.879 -4.184 -16.903 1.00 70.38 111 ALA A C 1
ATOM 938 O O . ALA A 1 111 ? 1.759 -5.038 -16.996 1.00 70.38 111 ALA A O 1
ATOM 939 N N . VAL A 1 112 ? 0.869 -3.291 -15.904 1.00 68.75 112 VAL A N 1
ATOM 940 C CA . VAL A 1 112 ? 1.861 -3.295 -14.814 1.00 68.75 112 VAL A CA 1
ATOM 941 C C . VAL A 1 112 ? 1.742 -4.562 -13.961 1.00 68.75 112 VAL A C 1
ATOM 943 O O . VAL A 1 112 ? 2.758 -5.177 -13.652 1.00 68.75 112 VAL A O 1
ATOM 946 N N . LEU A 1 113 ? 0.526 -4.996 -13.613 1.00 70.81 113 LEU A N 1
ATOM 947 C CA . LEU A 1 113 ? 0.317 -6.244 -12.868 1.00 70.81 113 LEU A CA 1
ATOM 948 C C . LEU A 1 113 ? 0.801 -7.474 -13.637 1.00 70.81 113 LEU A C 1
ATOM 950 O O . LEU A 1 113 ? 1.495 -8.307 -13.059 1.00 70.81 113 LEU A O 1
ATOM 954 N N . GLN A 1 114 ? 0.503 -7.560 -14.931 1.00 72.62 114 GLN A N 1
ATOM 955 C CA . GLN A 1 114 ? 0.993 -8.632 -15.792 1.00 72.62 114 GLN A CA 1
ATOM 956 C C . GLN A 1 114 ? 2.516 -8.598 -15.909 1.00 72.62 114 GLN A C 1
ATOM 958 O O . GLN A 1 114 ? 3.153 -9.638 -15.785 1.00 72.62 114 GLN A O 1
ATOM 963 N N . ALA A 1 115 ? 3.121 -7.420 -16.081 1.00 68.44 115 ALA A N 1
ATOM 964 C CA . ALA A 1 115 ? 4.575 -7.282 -16.108 1.00 68.44 115 ALA A CA 1
ATOM 965 C C . ALA A 1 115 ? 5.211 -7.757 -14.792 1.00 68.44 115 ALA A C 1
ATOM 967 O O . ALA A 1 115 ? 6.203 -8.481 -14.815 1.00 68.44 115 ALA A O 1
ATOM 968 N N . ILE A 1 116 ? 4.609 -7.414 -13.649 1.00 66.69 116 ILE A N 1
ATOM 969 C CA . ILE A 1 116 ? 5.044 -7.889 -12.331 1.00 66.69 116 ILE A CA 1
ATOM 970 C C . ILE A 1 116 ? 4.904 -9.417 -12.229 1.00 66.69 116 ILE A C 1
ATOM 972 O O . ILE A 1 116 ? 5.827 -10.079 -11.765 1.00 66.69 116 ILE A O 1
ATOM 976 N N . GLN A 1 117 ? 3.794 -10.002 -12.681 1.00 67.25 117 GLN A N 1
ATOM 977 C CA . GLN A 1 117 ? 3.614 -11.460 -12.681 1.00 67.25 117 GLN A CA 1
ATOM 978 C C . GLN A 1 117 ? 4.631 -12.165 -13.595 1.00 67.25 117 GLN A C 1
ATOM 980 O O . GLN A 1 117 ? 5.218 -13.171 -13.206 1.00 67.25 117 GLN A O 1
ATOM 985 N N . HIS A 1 118 ? 4.897 -11.616 -14.783 1.00 67.94 118 HIS A N 1
ATOM 986 C CA . HIS A 1 118 ? 5.840 -12.177 -15.754 1.00 67.94 118 HIS A CA 1
ATOM 987 C C . HIS A 1 118 ? 7.309 -12.081 -15.330 1.00 67.94 118 HIS A C 1
ATOM 989 O O . HIS A 1 118 ? 8.121 -12.870 -15.806 1.00 67.94 118 HIS A O 1
ATOM 995 N N . GLN A 1 119 ? 7.665 -11.176 -14.415 1.00 62.75 119 GLN A N 1
ATOM 996 C CA . GLN A 1 119 ? 9.018 -11.084 -13.852 1.00 62.75 119 GLN A CA 1
ATOM 997 C C . GLN A 1 119 ? 9.364 -12.232 -12.879 1.00 62.75 119 GLN A C 1
ATOM 999 O O . GLN A 1 119 ? 10.415 -12.197 -12.243 1.00 62.75 119 GLN A O 1
ATOM 1004 N N . GLY A 1 120 ? 8.513 -13.260 -12.765 1.00 55.44 120 GLY A N 1
ATOM 1005 C CA . GLY A 1 120 ? 8.793 -14.450 -11.956 1.00 55.44 120 GLY A CA 1
ATOM 1006 C C . GLY A 1 120 ? 8.660 -14.204 -10.456 1.0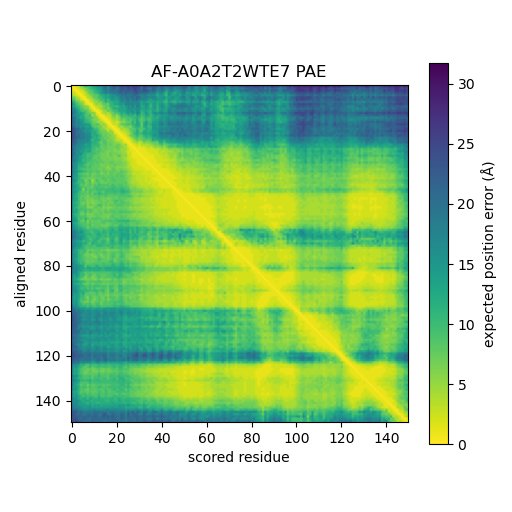0 55.44 120 GLY A C 1
ATOM 1007 O O . GLY A 1 120 ? 9.219 -14.942 -9.645 1.00 55.44 120 GLY A O 1
ATOM 1008 N N . TYR A 1 121 ? 7.920 -13.165 -10.055 1.00 60.09 121 TYR A N 1
ATOM 1009 C CA . TYR A 1 121 ? 7.515 -12.993 -8.664 1.00 60.09 121 TYR A CA 1
ATOM 1010 C C . TYR A 1 121 ? 6.372 -13.966 -8.344 1.00 60.09 121 TYR A C 1
ATOM 1012 O O . TYR A 1 121 ? 5.247 -13.551 -8.068 1.00 60.09 121 TYR A O 1
ATOM 1020 N N . ASP A 1 122 ? 6.679 -15.266 -8.332 1.00 55.22 122 ASP A N 1
ATOM 1021 C CA . ASP A 1 122 ? 5.757 -16.357 -7.969 1.00 55.22 122 ASP A CA 1
ATOM 1022 C C . ASP A 1 122 ? 5.135 -16.161 -6.569 1.00 55.22 122 ASP A C 1
ATOM 1024 O O . ASP A 1 122 ? 4.143 -16.790 -6.205 1.00 55.22 122 ASP A O 1
ATOM 1028 N N . SER A 1 123 ? 5.706 -15.252 -5.774 1.00 60.59 123 SER A N 1
ATOM 1029 C CA . SER A 1 123 ? 5.284 -14.895 -4.424 1.00 60.59 123 SER A CA 1
ATOM 1030 C C . SER A 1 123 ? 4.588 -13.532 -4.320 1.00 60.59 123 SER A C 1
ATOM 1032 O O . SER A 1 123 ? 4.668 -12.909 -3.257 1.00 60.59 123 SER A O 1
ATOM 1034 N N . LEU A 1 124 ? 3.974 -13.006 -5.389 1.00 73.12 124 LEU A N 1
ATOM 1035 C CA . LEU A 1 124 ? 3.287 -11.714 -5.313 1.00 73.12 124 LEU A CA 1
ATOM 1036 C C . LEU A 1 124 ? 2.115 -11.791 -4.324 1.00 73.12 124 LEU A C 1
ATOM 1038 O O . LEU A 1 124 ? 1.045 -12.321 -4.627 1.00 73.12 124 LEU A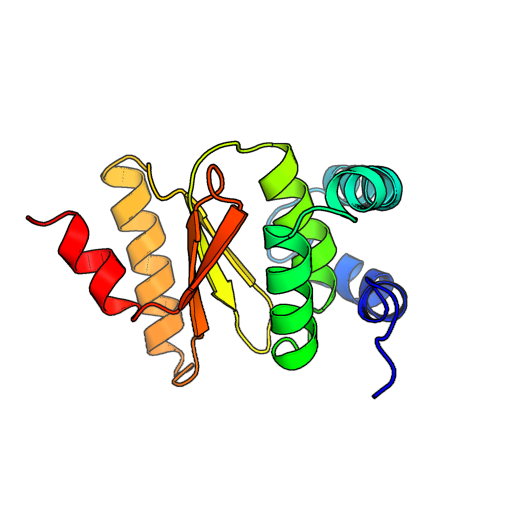 O 1
ATOM 1042 N N . ALA A 1 125 ? 2.312 -11.242 -3.128 1.00 87.12 125 ALA A N 1
ATOM 1043 C CA . ALA A 1 125 ? 1.267 -11.193 -2.125 1.00 87.12 125 ALA A CA 1
ATOM 1044 C C . ALA A 1 125 ? 0.322 -10.043 -2.474 1.00 87.12 125 ALA A C 1
ATOM 1046 O O . ALA A 1 125 ? 0.728 -8.880 -2.500 1.00 87.12 125 ALA A O 1
ATOM 1047 N N . CYS A 1 126 ? -0.936 -10.371 -2.759 1.00 89.94 126 CYS A N 1
ATOM 1048 C CA . CYS A 1 126 ? -1.957 -9.385 -3.070 1.00 89.94 126 CYS A CA 1
ATOM 1049 C C . CYS A 1 126 ? -3.047 -9.355 -2.003 1.00 89.94 126 CYS A C 1
ATOM 1051 O O . CYS A 1 126 ? -3.500 -10.389 -1.498 1.00 89.94 126 CYS A O 1
ATOM 1053 N N . TYR A 1 127 ? -3.491 -8.147 -1.683 1.00 92.81 127 TYR A N 1
ATOM 1054 C CA . TYR A 1 127 ? -4.504 -7.888 -0.685 1.00 92.81 127 TYR A CA 1
ATOM 1055 C C . TYR A 1 127 ? -5.537 -6.890 -1.201 1.00 92.81 127 TYR A C 1
ATOM 1057 O O . TYR A 1 127 ? -5.204 -5.924 -1.877 1.00 92.81 127 TYR A O 1
ATOM 1065 N N . TYR A 1 128 ? -6.796 -7.100 -0.833 1.00 93.00 128 TYR A N 1
ATOM 1066 C CA . TYR A 1 128 ? -7.832 -6.076 -0.891 1.00 93.00 128 TYR A CA 1
ATOM 1067 C C . TYR A 1 128 ? -7.897 -5.357 0.454 1.00 93.00 128 TYR A C 1
ATOM 1069 O O . TYR A 1 128 ? -8.059 -6.016 1.488 1.00 93.00 128 TYR A O 1
ATOM 1077 N N . ALA A 1 129 ? -7.785 -4.035 0.429 1.00 94.06 129 ALA A N 1
ATOM 1078 C CA . ALA A 1 129 ? -7.968 -3.168 1.577 1.00 94.06 129 ALA A CA 1
ATOM 1079 C C . ALA A 1 129 ? -9.356 -2.521 1.518 1.00 94.06 129 ALA A C 1
ATOM 1081 O O . ALA A 1 129 ? -9.629 -1.689 0.654 1.00 94.06 129 ALA A O 1
ATOM 1082 N N . ASP A 1 130 ? -10.210 -2.919 2.459 1.00 92.81 130 ASP A N 1
ATOM 1083 C CA . ASP A 1 130 ? -11.494 -2.275 2.730 1.00 92.81 130 ASP A CA 1
ATOM 1084 C C . ASP A 1 130 ? -11.237 -1.179 3.765 1.00 92.81 130 ASP A C 1
ATOM 1086 O O . ASP A 1 130 ? -10.988 -1.469 4.944 1.00 92.81 130 ASP A O 1
ATOM 1090 N N . ARG A 1 131 ? -11.222 0.078 3.318 1.00 88.38 131 ARG A N 1
ATOM 1091 C CA . ARG A 1 131 ? -10.890 1.219 4.176 1.00 88.38 131 ARG A CA 1
ATOM 1092 C C . ARG A 1 131 ? -12.006 1.543 5.146 1.00 88.38 131 ARG A C 1
ATOM 1094 O O . ARG A 1 131 ? -11.711 1.885 6.289 1.00 88.38 131 ARG A O 1
ATOM 1101 N N . GLY A 1 132 ? -13.259 1.402 4.715 1.00 89.00 132 GLY A N 1
ATOM 1102 C CA . GLY A 1 132 ? -14.425 1.657 5.560 1.00 89.00 132 GLY A CA 1
ATOM 1103 C C . GLY A 1 132 ? -14.465 0.723 6.767 1.00 89.00 132 GLY A C 1
ATOM 1104 O O . GLY A 1 132 ? -14.739 1.156 7.883 1.00 89.00 132 GLY A O 1
ATOM 1105 N N . ARG A 1 133 ? -14.122 -0.552 6.563 1.00 92.31 133 ARG A N 1
ATOM 1106 C CA . ARG A 1 133 ? -14.041 -1.558 7.635 1.00 92.31 133 ARG A CA 1
ATOM 1107 C C . ARG A 1 133 ? -12.658 -1.668 8.267 1.00 92.31 133 ARG A C 1
ATOM 1109 O O . ARG A 1 133 ? -12.496 -2.428 9.217 1.00 92.31 133 ARG A O 1
ATOM 1116 N N . GLN A 1 134 ? -11.666 -0.959 7.731 1.00 92.88 134 GLN A N 1
ATOM 1117 C CA . GLN A 1 134 ? -10.263 -1.032 8.143 1.00 92.88 134 GLN A CA 1
ATOM 1118 C C . GLN A 1 134 ? -9.727 -2.474 8.142 1.00 92.88 134 GLN A C 1
ATOM 1120 O O . GLN A 1 134 ? -9.009 -2.903 9.047 1.00 92.88 134 GLN A O 1
ATOM 1125 N N . THR A 1 135 ? -10.081 -3.246 7.110 1.00 93.88 135 THR A N 1
ATOM 1126 C CA . THR A 1 135 ? -9.674 -4.652 6.987 1.00 93.88 135 THR A CA 1
ATOM 1127 C C . THR A 1 135 ? -8.812 -4.901 5.763 1.00 93.88 135 THR A C 1
ATOM 1129 O O . THR A 1 135 ? -8.909 -4.220 4.747 1.00 93.88 135 THR A O 1
ATOM 1132 N N . LEU A 1 136 ? -7.972 -5.930 5.867 1.00 95.00 136 LEU A N 1
ATOM 1133 C CA . LEU A 1 136 ? -7.105 -6.388 4.793 1.00 95.00 136 LEU A CA 1
ATOM 1134 C C . LEU A 1 136 ? -7.357 -7.875 4.543 1.00 95.00 136 LEU A C 1
ATOM 1136 O O . LEU A 1 136 ? -7.258 -8.692 5.466 1.00 95.00 136 LEU A O 1
ATOM 1140 N N . ARG A 1 137 ? -7.665 -8.237 3.299 1.00 94.44 137 ARG A N 1
ATOM 1141 C CA . ARG A 1 137 ? -7.959 -9.617 2.900 1.00 94.44 137 ARG A CA 1
ATOM 1142 C C . ARG A 1 137 ? -7.014 -10.053 1.795 1.00 94.44 137 ARG A C 1
ATOM 1144 O O . ARG A 1 137 ? -6.966 -9.406 0.759 1.00 94.44 137 ARG A O 1
ATOM 1151 N N . ALA A 1 138 ? -6.310 -11.164 1.999 1.00 92.44 138 ALA A N 1
ATOM 1152 C CA . ALA A 1 138 ? -5.508 -11.768 0.941 1.00 92.44 138 ALA A CA 1
ATOM 1153 C C . ALA A 1 138 ? -6.414 -12.192 -0.221 1.00 92.44 138 ALA A C 1
ATOM 1155 O O . ALA A 1 138 ? -7.479 -12.780 -0.005 1.00 92.44 138 A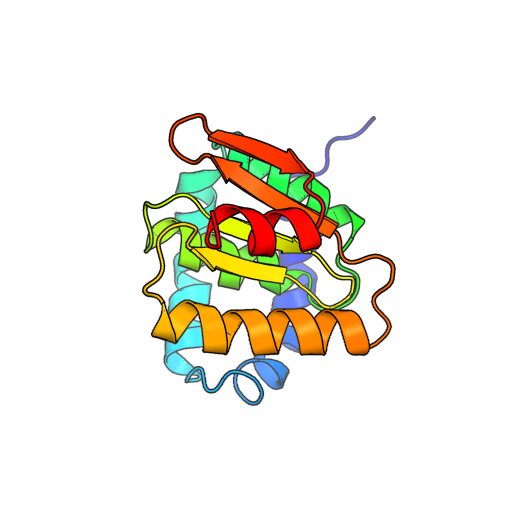LA A O 1
ATOM 1156 N N . ILE A 1 139 ? -5.997 -11.883 -1.441 1.00 89.31 139 ILE A N 1
ATOM 1157 C CA . ILE A 1 139 ? -6.706 -12.258 -2.658 1.00 89.31 139 ILE A CA 1
ATOM 1158 C C . ILE A 1 139 ? -5.723 -12.827 -3.671 1.00 89.31 139 ILE A C 1
ATOM 1160 O O . ILE A 1 139 ? -4.532 -12.525 -3.659 1.00 89.31 139 ILE A O 1
ATOM 1164 N N . LYS A 1 140 ? -6.254 -13.647 -4.569 1.00 83.19 140 LYS A N 1
ATOM 1165 C CA . LYS A 1 140 ? -5.536 -14.071 -5.762 1.00 83.19 140 LYS A CA 1
ATOM 1166 C C . LYS A 1 140 ? -5.474 -12.89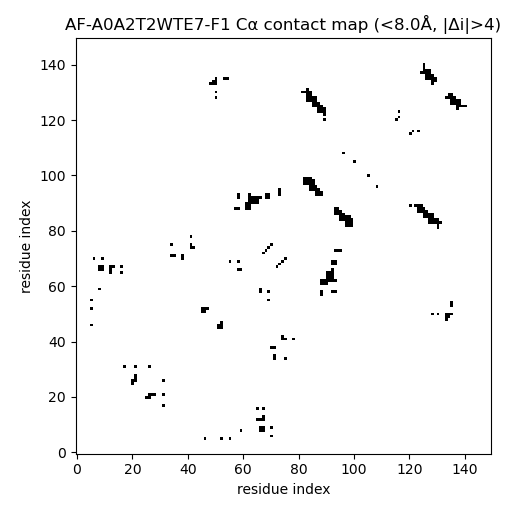9 -6.752 1.00 83.19 140 LYS A C 1
ATOM 1168 O O . LYS A 1 140 ? -6.532 -12.304 -6.982 1.00 83.19 140 LYS A O 1
ATOM 1173 N N . PRO A 1 141 ? -4.311 -12.558 -7.334 1.00 77.31 141 PRO A N 1
ATOM 1174 C CA . PRO A 1 141 ? -4.220 -11.508 -8.349 1.00 77.31 141 PRO A CA 1
ATOM 1175 C C . PRO A 1 141 ? -5.219 -11.696 -9.501 1.00 77.31 141 PRO A C 1
ATOM 1177 O O . PRO A 1 141 ? -5.804 -10.733 -9.978 1.00 77.31 141 PRO A O 1
ATOM 1180 N N . GLU A 1 142 ? -5.523 -12.936 -9.883 1.00 74.19 142 GLU A N 1
ATOM 1181 C CA . GLU A 1 142 ? -6.472 -13.258 -10.957 1.00 74.19 142 GLU A CA 1
ATOM 1182 C C . GLU A 1 142 ? -7.914 -12.839 -10.614 1.00 74.19 142 GLU A C 1
ATOM 1184 O O . GLU A 1 142 ? -8.705 -12.495 -11.492 1.00 74.19 142 GLU A O 1
ATOM 1189 N N . ALA A 1 143 ? -8.268 -12.805 -9.324 1.00 72.44 143 ALA A N 1
ATOM 1190 C CA . ALA A 1 143 ? -9.597 -12.391 -8.870 1.00 72.44 143 ALA A CA 1
ATOM 1191 C C . ALA A 1 143 ? -9.850 -10.882 -9.047 1.00 72.44 143 ALA A C 1
ATOM 1193 O O . ALA A 1 143 ? -10.998 -10.438 -8.986 1.00 72.44 143 ALA A O 1
ATOM 1194 N N . ILE A 1 144 ? -8.790 -10.099 -9.253 1.00 72.31 144 ILE A N 1
ATOM 1195 C CA . ILE A 1 144 ? -8.839 -8.654 -9.508 1.00 72.31 144 ILE A CA 1
ATOM 1196 C C . ILE A 1 144 ? -9.341 -8.405 -10.933 1.00 72.31 144 ILE A C 1
ATOM 1198 O O . ILE A 1 144 ? -10.186 -7.539 -11.146 1.00 72.31 144 ILE A O 1
ATOM 1202 N N . VAL A 1 145 ? -8.895 -9.234 -11.881 1.00 64.81 145 VAL A N 1
ATOM 1203 C CA . VAL A 1 145 ? -9.249 -9.181 -13.308 1.00 64.81 145 VAL A CA 1
ATOM 1204 C C . VAL A 1 145 ? -10.714 -9.558 -13.536 1.00 64.81 145 VAL A C 1
ATOM 1206 O O . VAL A 1 145 ? -11.446 -8.849 -14.223 1.00 64.81 145 VAL A O 1
ATOM 1209 N N . LEU A 1 146 ? -11.168 -10.640 -12.896 1.00 53.72 146 LEU A N 1
ATOM 1210 C CA . LEU A 1 146 ? -12.498 -11.222 -13.124 1.00 53.72 146 LEU A CA 1
ATOM 1211 C C . LEU A 1 146 ? -13.664 -10.363 -12.607 1.00 53.72 146 LEU A C 1
ATOM 1213 O O . LEU A 1 146 ? -14.782 -10.492 -13.093 1.00 53.72 146 LEU A O 1
ATOM 1217 N N . ARG A 1 147 ? -13.430 -9.478 -11.629 1.00 57.25 147 ARG A N 1
ATOM 1218 C CA . ARG A 1 147 ? -14.484 -8.657 -11.001 1.00 57.25 147 ARG A CA 1
ATOM 1219 C C . ARG A 1 147 ? -14.980 -7.480 -11.849 1.00 57.25 147 ARG A C 1
ATOM 1221 O O . ARG A 1 147 ? -15.903 -6.803 -11.416 1.00 57.25 147 ARG A O 1
ATOM 1228 N N . ARG A 1 148 ? -14.367 -7.206 -13.004 1.00 55.00 148 ARG A N 1
ATOM 1229 C CA . ARG A 1 148 ? -14.758 -6.097 -13.897 1.00 55.00 148 ARG A CA 1
ATOM 1230 C C . ARG A 1 148 ? -15.175 -6.523 -15.301 1.00 55.00 148 ARG A C 1
ATOM 1232 O O . ARG A 1 148 ? -15.647 -5.688 -16.064 1.00 55.00 148 ARG A O 1
ATOM 1239 N N . THR A 1 149 ? -14.977 -7.792 -15.648 1.00 48.09 149 THR A N 1
ATOM 1240 C CA . THR A 1 149 ? -15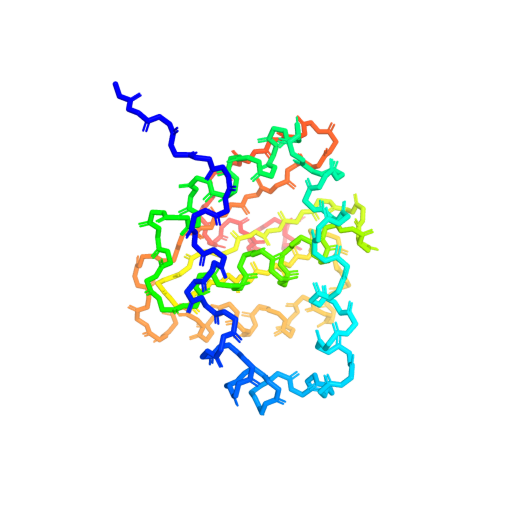.455 -8.376 -16.909 1.00 48.09 149 THR A CA 1
ATOM 1241 C C . THR A 1 149 ? -16.849 -8.998 -16.789 1.00 48.09 149 THR A C 1
ATOM 1243 O O . THR A 1 149 ? -17.392 -9.427 -17.802 1.00 48.09 149 THR A O 1
ATOM 1246 N N . ALA A 1 150 ? -17.391 -9.084 -15.570 1.00 46.06 150 ALA A N 1
ATOM 1247 C CA . ALA A 1 150 ? -18.755 -9.511 -15.255 1.00 46.06 150 ALA A CA 1
ATOM 1248 C C . ALA A 1 150 ? -19.629 -8.288 -14.962 1.00 46.06 150 ALA A C 1
ATOM 1250 O O . ALA A 1 150 ? -20.817 -8.328 -15.346 1.00 46.06 150 ALA A O 1
#

Radius of gyration: 15.4 Å; Cα contacts (8 Å, |Δi|>4): 164; chains: 1; bounding box: 38×35×41 Å

Secondary structure (DSSP, 8-state):
-----TTTTHHHHHHHHHHHHHHHS---HHHHHHHHHHHHHHHHHHTT-HHHHHHHHHHHHH-SS-THHIIIIIHHHHHH--S-EEEEEETTEEEEEESS--HHHHHHHHHHHHHHHHTT-TT-EEEEEETTTTEEEEE-THHHHHTS--